Protein AF-A0A958B5F6-F1 (afdb_monomer_lite)

Sequence (79 aa):
LRGTLPFVRSLLSRSLGVSGADALAATLLLRSGRVQATRTHLDLYLPLDAASLAVRLSGLDLNPGWMPALGRIVQFHFV

Secondary structure (DSSP, 8-state):
-TTHHHHHHHHHHHHHT--SHHHHHHHHT----EEEE-SSEEEEEE-GGG--HHHHHHTTT-SS-S-GGGSSEEEEEE-

Radius of gyration: 13.29 Å; chains: 1; bounding box: 28×22×30 Å

Structure (mmCIF, N/CA/C/O backbone):
data_AF-A0A958B5F6-F1
#
_entry.id   AF-A0A958B5F6-F1
#
loop_
_atom_site.group_PDB
_atom_site.id
_atom_site.type_symbol
_atom_site.label_atom_id
_atom_site.label_alt_id
_atom_site.label_comp_id
_atom_site.label_asym_id
_atom_site.label_entity_id
_atom_site.label_seq_id
_atom_site.pdbx_PDB_ins_code
_atom_site.Cartn_x
_atom_site.Cartn_y
_atom_site.Cartn_z
_atom_site.occupancy
_atom_site.B_iso_or_equiv
_atom_site.auth_seq_id
_atom_site.auth_comp_id
_atom_site.auth_asym_id
_atom_site.auth_atom_id
_atom_site.pdbx_PDB_model_num
ATOM 1 N N . LEU A 1 1 ? -17.913 4.910 -12.988 1.00 58.91 1 LEU A N 1
ATOM 2 C CA . LEU A 1 1 ? -16.567 4.291 -12.864 1.00 58.91 1 LEU A CA 1
ATOM 3 C C . LEU A 1 1 ? -15.861 3.980 -14.200 1.00 58.91 1 LEU A C 1
ATOM 5 O O . LEU A 1 1 ? -14.646 3.826 -14.173 1.00 58.91 1 LEU A O 1
ATOM 9 N N . ARG A 1 2 ? -16.543 3.915 -15.365 1.00 61.38 2 ARG A N 1
ATOM 10 C CA . ARG A 1 2 ? -15.917 3.510 -16.651 1.00 61.38 2 ARG A CA 1
ATOM 11 C C . ARG A 1 2 ? -14.738 4.388 -17.130 1.00 61.38 2 ARG A C 1
ATOM 13 O O . ARG A 1 2 ? -13.859 3.859 -17.791 1.00 61.38 2 ARG A O 1
ATOM 20 N N . GLY A 1 3 ? -14.671 5.673 -16.759 1.00 69.38 3 GLY A N 1
ATOM 21 C CA . GLY A 1 3 ? -13.524 6.552 -17.067 1.00 69.38 3 GLY A CA 1
ATOM 22 C C . G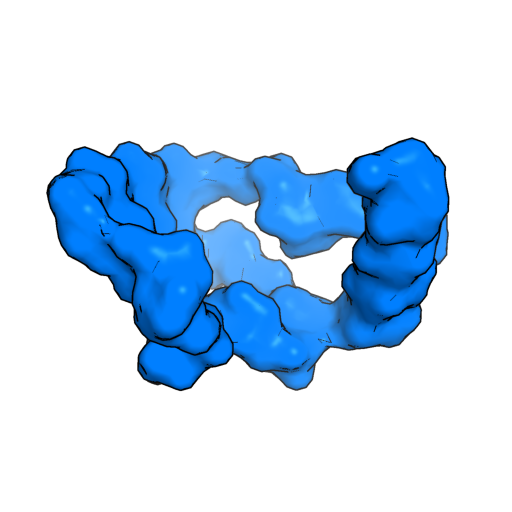LY A 1 3 ? -12.458 6.651 -15.965 1.00 69.38 3 GLY A C 1
ATOM 23 O O . GLY A 1 3 ? -11.330 7.057 -16.224 1.00 69.38 3 GLY A O 1
ATOM 24 N N . THR A 1 4 ? -12.788 6.252 -14.734 1.00 81.31 4 THR A N 1
ATOM 25 C CA . THR A 1 4 ? -11.917 6.433 -13.562 1.00 81.31 4 THR A CA 1
ATOM 26 C C . THR A 1 4 ? -10.775 5.422 -13.543 1.00 81.31 4 THR A C 1
ATOM 28 O O . THR A 1 4 ? -9.647 5.775 -13.225 1.00 81.31 4 THR A O 1
ATOM 31 N N . LEU A 1 5 ? -11.044 4.167 -13.914 1.00 82.88 5 LEU A N 1
ATOM 32 C CA . LEU A 1 5 ? -10.040 3.098 -13.876 1.00 82.88 5 LEU A CA 1
ATOM 33 C C . LEU A 1 5 ? -8.853 3.335 -14.830 1.00 82.88 5 LEU A C 1
ATOM 35 O O . LEU A 1 5 ? -7.717 3.182 -14.379 1.00 82.88 5 LEU A O 1
ATOM 39 N N . PRO A 1 6 ? -9.053 3.750 -16.099 1.00 88.06 6 PRO A N 1
ATOM 40 C CA . PRO A 1 6 ? -7.938 4.121 -16.972 1.00 88.06 6 PRO A CA 1
ATOM 41 C C . PRO A 1 6 ? -7.111 5.287 -16.417 1.00 88.06 6 PRO A C 1
ATOM 43 O O . PRO A 1 6 ? -5.882 5.233 -16.433 1.00 88.06 6 PRO A O 1
ATOM 46 N N . PHE A 1 7 ? -7.776 6.311 -15.871 1.00 89.38 7 PHE A N 1
ATOM 47 C CA . PHE A 1 7 ? -7.103 7.458 -15.261 1.00 89.38 7 PHE A CA 1
ATOM 48 C C . PHE A 1 7 ? -6.261 7.050 -14.044 1.00 89.38 7 PHE A C 1
ATOM 50 O O . PHE A 1 7 ? -5.082 7.393 -13.973 1.00 89.38 7 PHE A O 1
ATOM 57 N N . VAL A 1 8 ? -6.828 6.260 -13.126 1.00 89.31 8 VAL A N 1
ATOM 58 C CA . VAL A 1 8 ? -6.121 5.751 -11.940 1.00 89.31 8 VAL A CA 1
ATOM 59 C C . VAL A 1 8 ? -4.926 4.894 -12.348 1.00 89.31 8 VAL A C 1
ATOM 61 O O . VAL A 1 8 ? -3.838 5.091 -11.817 1.00 89.31 8 VAL A O 1
ATOM 64 N N . ARG A 1 9 ? -5.079 4.000 -13.335 1.00 90.12 9 ARG A N 1
ATOM 65 C CA . ARG A 1 9 ? -3.948 3.221 -13.866 1.00 90.12 9 ARG A CA 1
ATOM 66 C C . ARG A 1 9 ? -2.841 4.123 -14.406 1.00 90.12 9 ARG A C 1
ATOM 68 O O . ARG A 1 9 ? -1.686 3.914 -14.062 1.00 90.12 9 ARG A O 1
ATOM 75 N N . SER A 1 10 ? -3.183 5.142 -15.195 1.00 90.69 10 SER A N 1
ATOM 76 C CA . SER A 1 10 ? -2.200 6.093 -15.731 1.00 90.69 10 SER A CA 1
ATOM 77 C C . SER A 1 10 ? -1.479 6.871 -14.625 1.00 90.69 10 SER A C 1
ATOM 79 O O . SER A 1 10 ? -0.259 7.032 -14.680 1.00 90.69 10 SER A O 1
ATOM 81 N N . LEU A 1 11 ? -2.211 7.320 -13.603 1.00 91.69 11 LEU A N 1
ATOM 82 C CA . LEU A 1 11 ? -1.638 8.002 -12.445 1.00 91.69 11 LEU A CA 1
ATOM 83 C C . LEU A 1 11 ? -0.660 7.095 -11.686 1.00 91.69 11 LEU A C 1
ATOM 85 O O . LEU A 1 11 ? 0.474 7.504 -11.446 1.00 91.69 11 LEU A O 1
ATOM 89 N N . LEU A 1 12 ? -1.075 5.868 -11.365 1.00 93.81 12 LEU A N 1
AT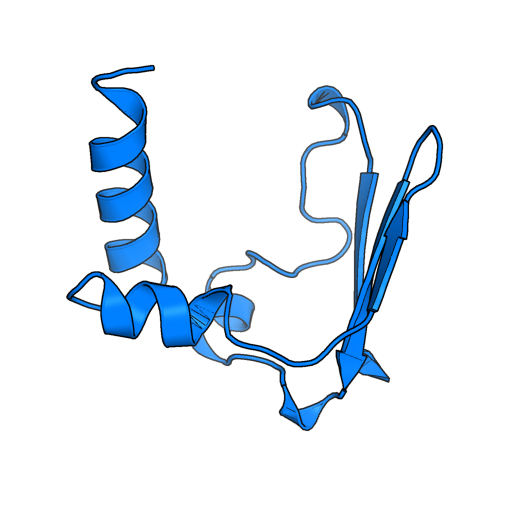OM 90 C CA . LEU A 1 12 ? -0.243 4.898 -10.651 1.00 93.81 12 LEU A CA 1
ATOM 91 C C . LEU A 1 12 ? 1.003 4.521 -11.4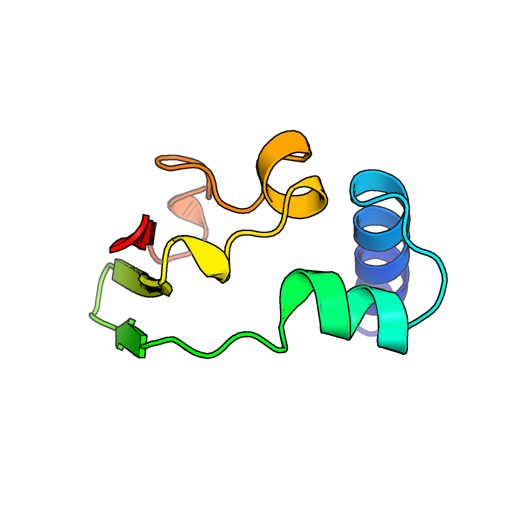57 1.00 93.81 12 LEU A C 1
ATOM 93 O O . LEU A 1 12 ? 2.102 4.548 -10.914 1.00 93.81 12 LEU A O 1
ATOM 97 N N . SER A 1 13 ? 0.859 4.249 -12.757 1.00 94.50 13 SER A N 1
ATOM 98 C CA . SER A 1 13 ? 1.990 3.977 -13.652 1.00 94.50 13 SER A CA 1
ATOM 99 C C . SER A 1 13 ? 3.035 5.092 -13.619 1.00 94.50 13 SER A C 1
ATOM 101 O O . SER A 1 13 ? 4.221 4.813 -13.455 1.00 94.50 13 SER A O 1
ATOM 103 N N . ARG A 1 14 ? 2.605 6.359 -13.703 1.00 92.75 14 ARG A N 1
ATOM 104 C CA . ARG A 1 14 ? 3.518 7.510 -13.623 1.00 92.75 14 ARG A CA 1
ATOM 105 C C . ARG A 1 14 ? 4.165 7.647 -12.249 1.00 92.75 14 ARG A C 1
ATOM 107 O O . ARG A 1 14 ? 5.372 7.834 -12.177 1.00 92.75 14 ARG A O 1
ATOM 114 N N . SER A 1 15 ? 3.381 7.531 -11.178 1.00 92.31 15 SER A N 1
ATOM 115 C CA . SER A 1 15 ? 3.881 7.682 -9.806 1.00 92.31 15 SER A CA 1
ATOM 116 C C . SER A 1 15 ? 4.875 6.592 -9.408 1.00 92.31 15 SER A C 1
ATOM 118 O O . SER A 1 15 ? 5.713 6.822 -8.544 1.00 92.31 15 SER A O 1
ATOM 120 N N . LEU A 1 16 ? 4.764 5.410 -10.016 1.00 94.62 16 LEU A N 1
ATOM 121 C CA . LEU A 1 16 ? 5.616 4.255 -9.745 1.00 94.62 16 LEU A CA 1
ATOM 122 C C . LEU A 1 16 ? 6.747 4.091 -10.769 1.00 94.62 16 LEU A C 1
ATOM 124 O O . LEU A 1 16 ? 7.566 3.190 -10.615 1.00 94.62 16 LEU A O 1
ATOM 128 N N . GLY A 1 17 ? 6.785 4.916 -11.822 1.00 94.31 17 GLY A N 1
ATOM 129 C CA . GLY A 1 17 ? 7.772 4.799 -12.898 1.00 94.31 17 GLY A CA 1
ATOM 130 C C . GLY A 1 17 ? 7.658 3.501 -13.708 1.00 94.31 17 GLY A C 1
ATOM 131 O O . GLY A 1 17 ? 8.652 3.040 -14.261 1.00 94.31 17 GLY A O 1
ATOM 132 N N . VAL A 1 18 ? 6.467 2.893 -13.776 1.00 93.81 18 VAL A N 1
ATOM 133 C CA . VAL A 1 18 ? 6.238 1.606 -14.457 1.00 93.81 18 VAL A CA 1
ATOM 134 C C . VAL A 1 18 ? 5.306 1.756 -15.653 1.00 93.81 18 VAL A C 1
ATOM 136 O O . VAL A 1 18 ? 4.266 2.412 -15.581 1.00 93.81 18 VAL A O 1
ATOM 139 N N . SER A 1 19 ? 5.655 1.092 -16.753 1.00 91.44 19 SER A N 1
ATOM 140 C CA . SER A 1 19 ? 4.849 1.054 -17.976 1.00 91.44 19 SER A CA 1
ATOM 141 C C . SER A 1 19 ? 4.318 -0.354 -18.224 1.00 91.44 19 SER A C 1
ATOM 143 O O . SER A 1 19 ? 5.063 -1.325 -18.141 1.00 91.44 19 SER A O 1
ATOM 145 N N . GLY A 1 20 ? 3.029 -0.458 -18.550 1.00 89.88 20 GLY A N 1
ATOM 146 C CA . GLY A 1 20 ? 2.353 -1.735 -18.788 1.00 89.88 20 GLY A CA 1
ATOM 147 C C . GLY A 1 20 ? 1.619 -2.284 -17.561 1.00 89.88 20 GLY A C 1
ATOM 148 O O . GLY A 1 20 ? 1.968 -2.010 -16.412 1.00 89.88 20 GLY A O 1
ATOM 149 N N . ALA A 1 21 ? 0.554 -3.046 -17.818 1.00 88.19 21 ALA A N 1
ATOM 150 C CA . ALA A 1 21 ? -0.322 -3.571 -16.773 1.00 88.19 21 ALA A CA 1
ATOM 151 C C . ALA A 1 21 ? 0.370 -4.631 -15.902 1.00 88.19 21 ALA A C 1
ATOM 153 O O . ALA A 1 21 ? 0.194 -4.614 -14.686 1.00 88.19 21 ALA A O 1
ATOM 154 N N . ASP A 1 22 ? 1.186 -5.497 -16.507 1.00 92.19 22 ASP A N 1
ATOM 155 C CA . ASP A 1 22 ? 1.869 -6.579 -15.792 1.00 92.19 22 ASP A CA 1
ATOM 156 C C . ASP A 1 22 ? 2.948 -6.040 -14.853 1.00 92.19 22 ASP A C 1
ATOM 158 O O . ASP A 1 22 ? 3.010 -6.439 -13.694 1.00 92.19 22 ASP A O 1
ATOM 162 N N . ALA A 1 23 ? 3.733 -5.057 -15.307 1.00 92.50 23 ALA A N 1
ATOM 163 C CA . ALA A 1 23 ? 4.712 -4.372 -14.466 1.00 92.50 23 ALA A CA 1
ATOM 164 C C . ALA A 1 23 ? 4.033 -3.646 -13.294 1.00 92.50 23 ALA A C 1
ATOM 166 O O . ALA A 1 23 ? 4.488 -3.736 -12.157 1.00 92.50 23 ALA A O 1
ATOM 167 N N . LEU A 1 24 ? 2.900 -2.978 -13.544 1.00 93.19 24 LEU A N 1
ATOM 168 C CA . LEU A 1 24 ? 2.124 -2.328 -12.489 1.00 93.19 24 LEU A CA 1
ATOM 169 C C . LEU A 1 24 ? 1.592 -3.340 -11.461 1.00 93.19 24 LEU A C 1
ATOM 171 O O . LEU A 1 24 ? 1.703 -3.108 -10.256 1.00 93.19 24 LEU A O 1
ATOM 175 N N . ALA A 1 25 ? 1.049 -4.471 -11.919 1.00 91.44 25 ALA A N 1
ATOM 176 C CA . ALA A 1 25 ? 0.569 -5.539 -11.047 1.00 91.44 25 ALA A CA 1
ATOM 177 C C . ALA A 1 25 ? 1.712 -6.175 -10.241 1.00 91.44 25 ALA A C 1
ATOM 179 O O . ALA A 1 25 ? 1.576 -6.371 -9.032 1.00 91.44 25 ALA A O 1
ATOM 180 N N . ALA A 1 26 ? 2.855 -6.430 -10.877 1.00 91.75 26 ALA A N 1
ATOM 181 C CA . ALA A 1 26 ? 4.052 -6.944 -10.223 1.00 91.75 26 ALA A CA 1
ATOM 182 C C . ALA A 1 26 ? 4.636 -5.962 -9.201 1.00 91.75 26 ALA A C 1
ATOM 184 O O . ALA A 1 26 ? 5.209 -6.403 -8.210 1.00 91.75 26 ALA A O 1
ATOM 185 N N . THR A 1 27 ? 4.476 -4.653 -9.392 1.00 92.94 27 THR A N 1
ATOM 186 C CA . THR A 1 27 ? 4.926 -3.638 -8.428 1.00 92.94 27 THR A CA 1
ATOM 187 C C . THR A 1 27 ? 3.973 -3.479 -7.240 1.00 92.94 27 THR A C 1
ATOM 189 O O . THR A 1 27 ? 4.456 -3.226 -6.137 1.00 92.94 27 THR A O 1
ATOM 192 N N . LEU A 1 28 ? 2.654 -3.629 -7.438 1.00 89.19 28 LEU A N 1
ATOM 193 C CA . LEU A 1 28 ? 1.631 -3.323 -6.421 1.00 89.19 28 LEU A CA 1
ATOM 194 C C . LEU A 1 28 ? 0.988 -4.537 -5.732 1.00 89.19 28 LEU A C 1
ATOM 196 O O . LEU A 1 28 ? 0.703 -4.466 -4.542 1.00 89.19 28 LEU A O 1
ATOM 200 N N . LEU A 1 29 ? 0.669 -5.601 -6.474 1.00 83.31 29 LEU A N 1
ATOM 201 C CA . LEU A 1 29 ? -0.321 -6.607 -6.052 1.00 83.31 29 LEU A CA 1
ATOM 202 C C . LEU A 1 29 ? 0.254 -8.015 -5.875 1.00 83.31 29 LEU A C 1
ATOM 204 O O . LEU A 1 29 ? -0.258 -8.788 -5.072 1.00 83.31 29 LEU A O 1
ATOM 208 N N . LEU A 1 30 ? 1.304 -8.372 -6.613 1.00 86.19 30 LEU A N 1
ATOM 209 C CA . LEU A 1 30 ? 1.860 -9.731 -6.614 1.00 86.19 30 LEU A CA 1
ATOM 210 C C . LEU A 1 30 ? 2.885 -9.917 -5.483 1.00 86.19 30 LEU A C 1
ATOM 212 O O . LEU A 1 30 ? 4.067 -10.168 -5.730 1.00 86.19 30 LEU A O 1
ATOM 216 N N . ARG A 1 31 ? 2.446 -9.729 -4.234 1.00 87.88 31 ARG A N 1
ATOM 217 C CA . ARG A 1 31 ? 3.252 -9.942 -3.022 1.00 87.88 31 ARG A CA 1
ATOM 218 C C . ARG A 1 31 ? 2.542 -10.892 -2.071 1.00 87.88 31 ARG A C 1
ATOM 220 O O . ARG A 1 31 ? 1.342 -10.769 -1.840 1.00 87.88 31 ARG A O 1
ATOM 227 N N . SER A 1 32 ? 3.303 -11.819 -1.502 1.00 89.56 32 SER A N 1
ATOM 228 C CA . SER A 1 32 ? 2.819 -12.675 -0.423 1.00 89.56 32 SER A CA 1
ATOM 229 C C . SER A 1 32 ? 2.659 -11.851 0.849 1.00 89.56 32 SER A C 1
ATOM 231 O O . SER A 1 32 ? 3.556 -11.104 1.230 1.00 89.56 32 SER A O 1
ATOM 233 N N . GLY A 1 33 ? 1.520 -12.001 1.515 1.00 91.62 33 GLY A N 1
ATOM 234 C CA . GLY A 1 33 ? 1.210 -11.280 2.741 1.00 91.62 33 GLY A CA 1
ATOM 235 C C . GLY A 1 33 ? -0.078 -11.777 3.376 1.00 91.62 33 GLY A C 1
ATOM 236 O O . GLY A 1 33 ? -0.734 -12.691 2.869 1.00 91.62 33 GLY A O 1
ATOM 237 N N . ARG A 1 34 ? -0.448 -11.168 4.499 1.00 95.56 34 ARG A N 1
ATOM 238 C CA . ARG A 1 34 ? -1.725 -11.411 5.175 1.00 95.56 34 ARG A CA 1
ATOM 239 C C . ARG A 1 34 ? -2.506 -10.115 5.260 1.00 95.56 34 ARG A C 1
ATOM 241 O O . ARG A 1 34 ? -1.941 -9.064 5.533 1.00 95.56 34 ARG A O 1
ATOM 248 N N . VAL A 1 35 ? -3.813 -10.212 5.056 1.00 94.69 35 VAL A N 1
ATOM 249 C CA . VAL A 1 35 ? -4.737 -9.095 5.245 1.00 94.69 35 VAL A CA 1
ATOM 250 C C . VAL A 1 35 ? -5.634 -9.425 6.422 1.00 94.69 35 VAL A C 1
ATOM 252 O O . VAL A 1 35 ? -6.300 -10.462 6.422 1.00 94.69 35 VAL A O 1
ATOM 255 N N . GLN A 1 36 ? -5.667 -8.536 7.405 1.00 96.94 36 GLN A N 1
ATOM 256 C CA . GLN A 1 36 ? -6.628 -8.580 8.493 1.00 96.94 36 GLN A CA 1
ATOM 257 C C . GLN A 1 36 ? -7.600 -7.415 8.338 1.00 96.94 36 GLN A C 1
ATOM 259 O O . GLN A 1 36 ? -7.212 -6.257 8.216 1.00 96.94 36 GLN A O 1
ATOM 264 N N . ALA A 1 37 ? -8.889 -7.735 8.323 1.00 95.19 37 ALA A N 1
ATOM 265 C CA . ALA A 1 37 ? -9.946 -6.758 8.144 1.00 95.19 37 ALA A CA 1
ATOM 266 C C . ALA A 1 37 ? -10.834 -6.718 9.385 1.00 95.19 37 ALA A C 1
ATOM 268 O O . ALA A 1 37 ? -11.391 -7.734 9.798 1.00 95.19 37 ALA A O 1
ATOM 269 N N . THR A 1 38 ? -11.011 -5.527 9.946 1.00 93.19 38 THR A N 1
ATOM 270 C CA . THR A 1 38 ? -11.974 -5.269 11.022 1.00 93.19 38 THR A CA 1
ATOM 271 C C . THR A 1 38 ? -13.017 -4.261 10.554 1.00 93.19 38 THR A C 1
ATOM 273 O O . THR A 1 38 ? -13.022 -3.831 9.400 1.00 93.19 38 THR A O 1
ATOM 276 N N . ARG A 1 39 ? -13.929 -3.859 11.445 1.00 91.56 39 ARG A N 1
ATOM 277 C CA . ARG A 1 39 ? -14.914 -2.819 11.129 1.00 91.56 39 ARG A CA 1
ATOM 278 C C . ARG A 1 39 ? -14.258 -1.483 10.762 1.00 91.56 39 ARG A C 1
ATOM 280 O O . ARG A 1 39 ? -14.814 -0.761 9.945 1.00 91.56 39 ARG A O 1
ATOM 287 N N . THR A 1 40 ? -13.111 -1.160 11.359 1.00 90.44 40 THR A N 1
ATOM 288 C CA . THR A 1 40 ? -12.466 0.157 11.231 1.00 90.44 40 THR A CA 1
ATOM 289 C C . THR A 1 40 ? -11.094 0.116 10.564 1.00 90.44 40 THR A C 1
ATOM 291 O O . THR A 1 40 ? -10.665 1.149 10.061 1.00 90.44 40 THR A O 1
ATOM 294 N N . HIS A 1 41 ? -10.431 -1.044 10.513 1.00 91.81 41 HIS A N 1
ATOM 295 C CA . HIS A 1 41 ? -9.065 -1.180 10.002 1.00 91.81 41 HIS A CA 1
ATOM 296 C C . HIS A 1 41 ? -8.953 -2.211 8.874 1.00 91.81 41 HIS A C 1
ATOM 298 O O . HIS A 1 41 ? -9.720 -3.181 8.798 1.00 91.81 41 HIS A O 1
ATOM 304 N N . LEU A 1 42 ? -7.977 -1.972 8.006 1.00 92.44 42 LEU A N 1
ATOM 305 C CA . LEU A 1 42 ? -7.387 -2.930 7.085 1.00 92.44 42 LEU A CA 1
ATOM 306 C C . LEU A 1 42 ? -5.883 -2.949 7.350 1.00 92.44 42 LEU A C 1
ATOM 308 O O . LEU A 1 42 ? -5.182 -1.999 7.009 1.00 92.44 42 LEU A O 1
ATOM 312 N N . ASP A 1 43 ? -5.412 -4.033 7.947 1.00 93.81 43 ASP A N 1
ATOM 313 C CA . ASP A 1 43 ? -4.009 -4.250 8.271 1.00 93.81 43 ASP A CA 1
ATOM 314 C C . ASP A 1 43 ? -3.398 -5.209 7.248 1.00 93.81 43 ASP A C 1
ATOM 316 O O . ASP A 1 43 ? -3.889 -6.326 7.050 1.00 93.81 43 ASP A O 1
ATOM 320 N N . LEU A 1 44 ? -2.341 -4.767 6.572 1.00 93.38 44 LEU A N 1
ATOM 321 C CA . LEU A 1 44 ? -1.598 -5.544 5.588 1.00 93.38 44 LEU A CA 1
ATOM 322 C C . LEU A 1 44 ? -0.248 -5.923 6.185 1.00 93.38 44 LEU A C 1
ATOM 324 O O . LEU A 1 44 ? 0.594 -5.059 6.391 1.00 93.38 44 LEU A O 1
ATOM 328 N N . TYR A 1 45 ? -0.036 -7.209 6.433 1.00 95.50 45 TYR A N 1
ATOM 329 C CA . TYR A 1 45 ? 1.226 -7.753 6.922 1.00 95.50 45 TYR A CA 1
ATOM 330 C C . TYR A 1 45 ? 2.020 -8.317 5.752 1.00 95.50 45 TYR A C 1
ATOM 332 O O . TYR A 1 45 ? 1.570 -9.247 5.076 1.00 95.50 45 TYR A O 1
ATOM 340 N N . LEU A 1 46 ? 3.196 -7.754 5.519 1.00 93.69 46 LEU A N 1
ATOM 341 C CA . LEU A 1 46 ? 4.105 -8.116 4.442 1.00 93.69 46 LEU A CA 1
ATOM 342 C C . LEU A 1 46 ? 5.465 -8.455 5.058 1.00 93.69 46 LEU A C 1
ATOM 344 O O . LEU A 1 46 ? 5.871 -7.777 6.001 1.00 93.69 46 LEU A O 1
ATOM 348 N N . PRO A 1 47 ? 6.190 -9.462 4.549 1.00 93.69 47 PRO A N 1
ATOM 349 C CA . PRO A 1 47 ? 7.583 -9.615 4.929 1.00 93.69 47 PRO A CA 1
ATOM 350 C C . PRO A 1 47 ? 8.385 -8.405 4.428 1.00 93.69 47 PRO A C 1
ATOM 352 O O . PRO A 1 47 ? 8.034 -7.791 3.412 1.00 93.69 47 PRO A O 1
ATOM 355 N N . LEU A 1 48 ? 9.450 -8.024 5.136 1.00 91.12 48 LEU A N 1
ATOM 356 C CA . LEU A 1 48 ? 10.242 -6.844 4.757 1.00 91.12 48 LEU A CA 1
ATOM 357 C C . LEU A 1 48 ? 10.802 -6.930 3.321 1.00 91.12 48 LEU A C 1
ATOM 359 O O . LEU A 1 48 ? 10.857 -5.919 2.622 1.00 91.12 48 LEU A O 1
ATOM 363 N N . ASP A 1 49 ? 11.156 -8.129 2.856 1.00 92.19 49 ASP A N 1
ATOM 364 C CA . ASP A 1 49 ? 11.654 -8.383 1.496 1.00 92.19 49 ASP A CA 1
ATOM 365 C C . ASP A 1 49 ? 10.583 -8.238 0.395 1.00 92.19 49 ASP A C 1
ATOM 367 O O . ASP A 1 49 ? 10.915 -8.075 -0.780 1.00 92.19 49 ASP A O 1
ATOM 371 N N . ALA A 1 50 ? 9.298 -8.214 0.759 1.00 91.25 50 ALA A N 1
ATOM 372 C CA . ALA A 1 50 ? 8.200 -7.922 -0.158 1.00 91.25 50 ALA A CA 1
ATOM 373 C C . ALA A 1 50 ? 8.007 -6.415 -0.402 1.00 91.25 50 ALA A C 1
ATOM 375 O O . ALA A 1 50 ? 7.229 -6.040 -1.291 1.00 91.25 50 ALA A O 1
ATOM 376 N N . ALA A 1 51 ? 8.695 -5.544 0.347 1.00 90.62 51 ALA A N 1
ATOM 377 C CA . ALA A 1 51 ? 8.625 -4.099 0.167 1.00 90.62 51 ALA A CA 1
ATOM 378 C C . ALA A 1 51 ? 9.103 -3.684 -1.235 1.00 90.62 51 ALA A C 1
ATOM 380 O O . ALA A 1 51 ? 10.211 -3.987 -1.669 1.00 90.62 51 ALA A O 1
ATOM 381 N N . SER A 1 52 ? 8.259 -2.943 -1.952 1.00 92.38 52 SER A N 1
ATOM 382 C CA . SER A 1 52 ? 8.606 -2.389 -3.259 1.00 92.38 52 SER A CA 1
ATOM 383 C C . SER A 1 52 ? 9.160 -0.978 -3.102 1.00 92.38 52 SER A C 1
ATOM 385 O O . SER A 1 52 ? 8.462 -0.088 -2.614 1.00 92.38 52 SER A O 1
ATOM 387 N N . L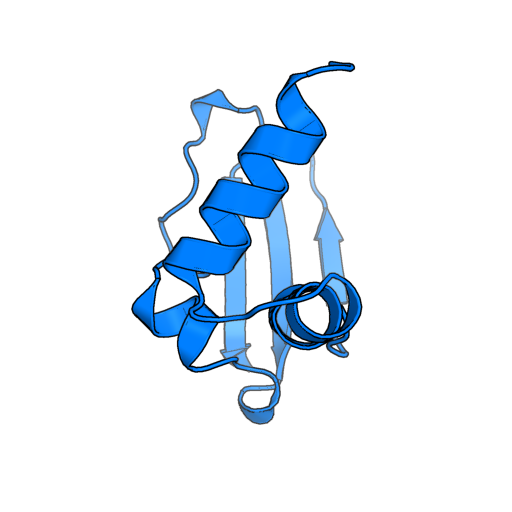EU A 1 53 ? 10.397 -0.749 -3.556 1.00 91.31 53 LEU A N 1
ATOM 388 C CA . LEU A 1 53 ? 11.049 0.561 -3.458 1.00 91.31 53 LEU A CA 1
ATOM 389 C C . LEU A 1 53 ? 10.239 1.666 -4.153 1.00 91.31 53 LEU A C 1
ATOM 391 O O . LEU A 1 53 ? 10.074 2.747 -3.598 1.00 91.31 53 LEU A O 1
ATOM 395 N N . ALA A 1 54 ? 9.684 1.382 -5.335 1.00 93.81 54 ALA A N 1
ATOM 396 C CA . ALA A 1 54 ? 8.851 2.335 -6.068 1.00 93.81 54 ALA A CA 1
ATOM 397 C C . ALA A 1 54 ? 7.592 2.723 -5.274 1.00 93.81 54 ALA A C 1
ATOM 399 O O . ALA A 1 54 ? 7.231 3.897 -5.213 1.00 93.81 54 ALA A O 1
ATOM 400 N N . VAL A 1 55 ? 6.956 1.747 -4.615 1.00 93.31 55 VAL A N 1
ATOM 401 C CA . VAL A 1 55 ? 5.777 1.987 -3.769 1.00 93.31 55 VAL A CA 1
ATOM 402 C C . VAL A 1 55 ? 6.167 2.845 -2.567 1.00 93.31 55 VAL A C 1
ATOM 404 O O . VAL A 1 55 ? 5.510 3.857 -2.316 1.00 93.31 55 VAL A O 1
ATOM 407 N N . ARG A 1 56 ? 7.297 2.532 -1.922 1.00 91.69 56 ARG A N 1
ATOM 408 C CA . ARG A 1 56 ? 7.802 3.270 -0.760 1.00 91.69 56 ARG A CA 1
ATOM 409 C C . ARG A 1 56 ? 8.132 4.726 -1.072 1.00 91.69 56 ARG A C 1
ATOM 411 O O . ARG A 1 56 ? 7.719 5.616 -0.337 1.00 91.69 56 ARG A O 1
ATOM 418 N N . LEU A 1 57 ? 8.821 4.974 -2.187 1.00 92.69 57 LEU A N 1
ATOM 419 C CA . LEU A 1 57 ? 9.153 6.328 -2.643 1.00 92.69 57 LEU A CA 1
ATOM 420 C C . LEU A 1 57 ? 7.909 7.124 -3.060 1.00 92.69 57 LEU A C 1
ATOM 422 O O . LEU A 1 57 ? 7.867 8.334 -2.862 1.00 92.69 57 LEU A O 1
ATOM 426 N N . SER A 1 58 ? 6.889 6.455 -3.608 1.00 91.81 58 SER A N 1
ATOM 427 C CA . SER A 1 58 ? 5.613 7.094 -3.967 1.00 91.81 58 SER A CA 1
ATOM 428 C C . SER A 1 58 ? 4.701 7.384 -2.768 1.00 91.81 58 SER A C 1
ATOM 430 O O . SER A 1 58 ? 3.700 8.082 -2.909 1.00 91.81 58 SER A O 1
ATOM 432 N N . GLY A 1 59 ? 5.020 6.831 -1.597 1.00 90.50 59 GLY A N 1
ATOM 433 C CA . GLY A 1 59 ? 4.245 6.997 -0.375 1.00 90.50 59 GLY A CA 1
ATOM 434 C C . GLY A 1 59 ? 2.962 6.159 -0.288 1.00 90.50 59 GLY A C 1
ATOM 435 O O . GLY A 1 59 ? 2.176 6.341 0.639 1.00 90.50 59 GLY A O 1
ATOM 436 N N . LEU A 1 60 ? 2.732 5.239 -1.232 1.00 90.12 60 LEU A N 1
ATOM 437 C CA . LEU A 1 60 ? 1.490 4.458 -1.320 1.00 90.12 60 LEU A CA 1
ATOM 438 C C . LEU A 1 60 ? 1.305 3.441 -0.182 1.00 90.12 60 LEU A C 1
ATOM 440 O O . LEU A 1 60 ? 0.183 2.988 0.044 1.00 90.12 60 LEU A O 1
ATOM 444 N N . ASP A 1 61 ? 2.369 3.102 0.540 1.00 91.88 61 ASP A N 1
ATOM 445 C CA . ASP A 1 61 ? 2.373 2.184 1.684 1.00 91.88 61 ASP A CA 1
ATOM 446 C C . ASP A 1 61 ? 2.883 2.835 2.985 1.00 91.88 61 ASP A C 1
ATOM 448 O O . ASP A 1 61 ? 3.385 2.159 3.885 1.00 91.88 61 ASP A O 1
ATOM 452 N N . LEU A 1 62 ? 2.746 4.162 3.095 1.00 89.38 62 LEU A N 1
ATOM 453 C CA . LEU A 1 62 ? 3.061 4.906 4.315 1.00 89.38 62 LEU A CA 1
ATOM 454 C C . LEU A 1 62 ? 1.973 4.763 5.381 1.00 89.38 62 LEU A C 1
ATOM 456 O O . LEU A 1 62 ? 0.776 4.763 5.082 1.00 89.38 62 LEU A O 1
ATOM 460 N N . ASN A 1 63 ? 2.411 4.758 6.643 1.00 87.69 63 ASN A N 1
ATOM 461 C CA . ASN A 1 63 ? 1.540 4.823 7.810 1.00 87.69 63 ASN A CA 1
ATOM 462 C C . ASN A 1 63 ? 1.884 6.025 8.699 1.00 87.69 63 ASN A C 1
ATOM 464 O O . ASN A 1 63 ? 3.043 6.154 9.099 1.00 87.69 63 ASN A O 1
ATOM 468 N N . PRO A 1 64 ? 0.885 6.829 9.101 1.00 79.69 64 PRO A N 1
ATOM 469 C CA . PRO A 1 64 ? -0.438 6.944 8.479 1.00 79.69 64 PRO A CA 1
ATOM 470 C C . PRO A 1 64 ? -0.319 7.571 7.076 1.00 79.69 64 PRO A C 1
ATOM 472 O O . PRO A 1 64 ? 0.444 8.514 6.892 1.00 79.69 64 PRO A O 1
ATOM 475 N N . GLY A 1 65 ? -1.068 7.071 6.088 1.00 76.44 65 GLY A N 1
ATOM 476 C CA . GLY A 1 65 ? -0.974 7.580 4.707 1.00 76.44 65 GLY A CA 1
ATOM 477 C C . GLY A 1 65 ? -2.295 7.652 3.943 1.00 76.44 65 GLY A C 1
ATOM 478 O O . GLY A 1 65 ? -2.498 8.559 3.140 1.00 76.44 65 GLY A O 1
ATOM 479 N N . TRP A 1 66 ? -3.230 6.738 4.211 1.00 80.69 66 TRP A N 1
ATOM 480 C CA . TRP A 1 66 ? -4.521 6.690 3.521 1.00 80.69 66 TRP A CA 1
ATOM 481 C C . TRP A 1 66 ? -5.592 7.456 4.298 1.00 80.69 66 TRP A C 1
ATOM 483 O O . TRP A 1 66 ? -5.671 7.365 5.522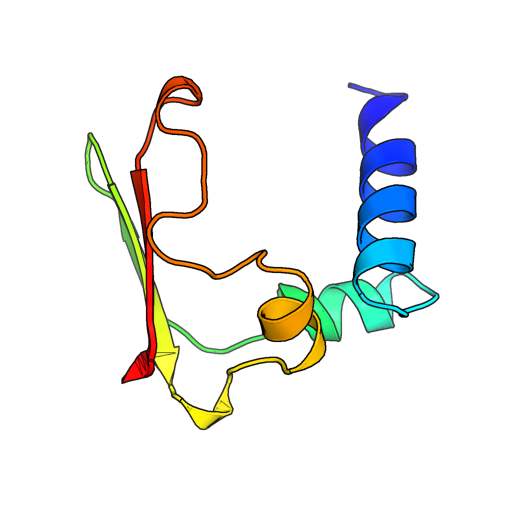 1.00 80.69 66 TRP A O 1
ATOM 493 N N . MET A 1 67 ? -6.433 8.209 3.584 1.00 78.75 67 MET A N 1
ATOM 494 C CA . MET A 1 67 ? -7.401 9.124 4.191 1.00 78.75 67 MET A CA 1
ATOM 495 C C . MET A 1 67 ? -8.552 8.359 4.880 1.00 78.75 67 MET A C 1
ATOM 497 O O . MET A 1 67 ? -9.359 7.735 4.184 1.00 78.75 67 MET A O 1
ATOM 501 N N . PRO A 1 68 ? -8.711 8.444 6.220 1.00 64.81 68 PRO A N 1
ATOM 502 C CA . PRO A 1 68 ? -9.725 7.676 6.957 1.00 64.81 68 PRO A CA 1
ATOM 503 C C . PRO A 1 68 ? -11.172 7.984 6.550 1.00 64.81 68 PRO A C 1
ATOM 505 O O . PRO A 1 68 ? -12.055 7.145 6.719 1.00 64.81 68 PRO A O 1
ATOM 508 N N . ALA A 1 69 ? -11.416 9.161 5.959 1.00 71.12 69 ALA A N 1
ATOM 509 C CA . ALA A 1 69 ? -12.716 9.553 5.412 1.00 71.12 69 ALA A CA 1
ATOM 510 C C . ALA A 1 69 ? -13.248 8.584 4.332 1.00 71.12 69 ALA A C 1
ATOM 512 O O . ALA A 1 69 ? -14.429 8.624 4.003 1.00 71.12 69 ALA A O 1
ATOM 513 N N . LEU A 1 70 ? -12.398 7.692 3.806 1.00 67.88 70 LEU A N 1
ATOM 514 C CA . LEU A 1 70 ? -12.760 6.642 2.850 1.00 67.88 70 LEU A CA 1
ATOM 515 C C . LEU A 1 70 ? -13.349 5.375 3.505 1.00 67.88 70 LEU A C 1
ATOM 517 O O . LEU A 1 70 ? -13.660 4.411 2.808 1.00 67.88 70 LEU A O 1
ATOM 521 N N . GLY A 1 71 ? -13.541 5.369 4.829 1.00 81.38 71 GLY A N 1
ATOM 522 C CA . GLY A 1 71 ? -14.358 4.381 5.544 1.00 81.38 71 GLY A CA 1
ATOM 523 C C . GLY A 1 71 ? -13.584 3.320 6.328 1.00 81.38 71 GLY A C 1
ATOM 524 O O . GLY A 1 71 ? -14.178 2.671 7.189 1.00 81.38 71 GLY A O 1
ATOM 525 N N . ARG A 1 72 ? -12.277 3.152 6.090 1.00 88.25 72 ARG A N 1
ATOM 526 C CA . ARG A 1 72 ? -11.377 2.328 6.919 1.00 88.25 72 ARG A CA 1
ATOM 527 C C . ARG A 1 72 ? -9.989 2.951 6.989 1.00 88.25 72 ARG A C 1
ATOM 529 O O . ARG A 1 72 ? -9.535 3.574 6.033 1.00 88.25 72 ARG A O 1
ATOM 536 N N . ILE A 1 73 ? -9.314 2.742 8.112 1.00 90.62 73 ILE A N 1
ATOM 537 C CA . ILE A 1 73 ? -7.898 3.059 8.288 1.00 90.62 73 ILE A CA 1
ATOM 538 C C . ILE A 1 73 ? -7.090 1.920 7.661 1.00 90.62 73 ILE A C 1
ATOM 540 O O . ILE A 1 73 ? -7.322 0.758 7.983 1.00 90.62 73 ILE A O 1
ATOM 544 N N . VAL A 1 74 ? -6.163 2.243 6.761 1.00 91.38 74 VAL A N 1
ATOM 545 C CA . VAL A 1 74 ? -5.267 1.261 6.133 1.00 91.38 74 VAL A CA 1
ATOM 546 C C . VAL A 1 74 ? -3.896 1.365 6.786 1.00 91.38 74 VAL A C 1
ATOM 548 O O . VAL A 1 74 ? -3.364 2.472 6.892 1.00 91.38 74 VAL A O 1
ATOM 551 N N . GLN A 1 75 ? -3.345 0.234 7.226 1.00 93.19 75 GLN A N 1
ATOM 552 C CA . GLN A 1 75 ? -2.015 0.153 7.825 1.00 93.19 75 GLN A CA 1
ATOM 553 C C . GLN A 1 75 ? -1.173 -0.955 7.187 1.00 93.19 75 GLN A C 1
ATOM 555 O O . GLN A 1 75 ? -1.665 -2.0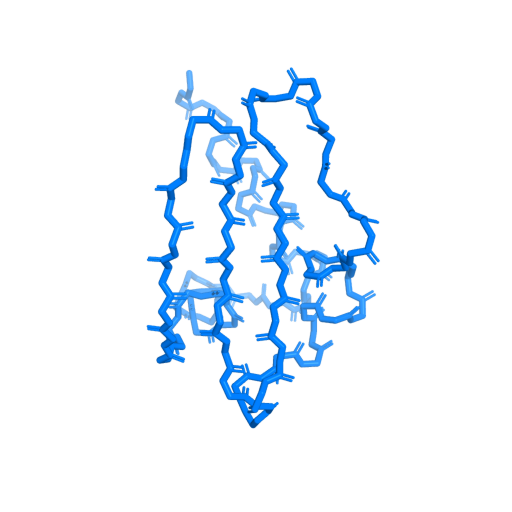48 6.915 1.00 93.19 75 GLN A O 1
ATOM 560 N N . PHE A 1 76 ? 0.109 -0.668 6.975 1.00 93.69 76 PHE A N 1
ATOM 561 C CA . PHE A 1 76 ? 1.101 -1.598 6.431 1.00 93.69 76 PHE A CA 1
ATOM 562 C C . PHE A 1 76 ? 2.122 -2.030 7.493 1.00 93.69 76 PHE A C 1
ATOM 564 O O . PHE A 1 76 ? 2.877 -1.216 8.015 1.00 93.69 76 PHE A O 1
ATOM 571 N N . HIS A 1 77 ? 2.210 -3.318 7.777 1.00 94.00 77 HIS A N 1
ATOM 572 C CA . HIS A 1 77 ? 3.133 -3.892 8.751 1.00 94.00 77 HIS A CA 1
ATOM 573 C C . HIS A 1 77 ? 4.210 -4.677 7.999 1.00 94.00 77 HIS A C 1
ATOM 575 O O . HIS A 1 77 ? 3.886 -5.641 7.308 1.00 94.00 77 HIS A O 1
ATOM 581 N N . PHE A 1 78 ? 5.475 -4.261 8.115 1.00 93.25 78 PHE A N 1
ATOM 582 C CA . PHE A 1 78 ? 6.623 -4.971 7.538 1.00 93.25 78 PHE A CA 1
ATOM 583 C C . PHE A 1 78 ? 7.327 -5.748 8.648 1.00 93.25 78 PHE A C 1
ATOM 585 O O . PHE A 1 78 ? 7.934 -5.127 9.521 1.00 93.25 78 PHE A O 1
ATOM 592 N N . VAL A 1 79 ? 7.171 -7.073 8.642 1.00 90.31 79 VAL A N 1
ATOM 593 C CA . VAL A 1 79 ? 7.600 -7.991 9.716 1.00 90.31 79 VAL A CA 1
ATOM 594 C C . VAL A 1 79 ? 8.587 -9.045 9.238 1.00 90.31 79 VAL A C 1
ATOM 596 O O . VAL A 1 79 ? 8.693 -9.251 8.008 1.00 90.31 79 VAL A O 1
#

pLDDT: mean 88.73, std 7.83, range [58.91, 96.94]

Foldseek 3Di:
DVPVVVVVVVVQCVLLVHDDDVRSCLQPPPFDWDWDDDQAETETEGAQVRDHPSCVSSQVQDVQRDDSVVRHGYHYHHD